Protein AF-A0A9P7C0M2-F1 (afdb_monomer_lite)

Sequence (113 aa):
MARWLADRSLTVLNGPLAHGIPTWVGFRDDREMSSIIDMFLTNASLLSPRLDIASDLSLGSDHRLLTLSFSFAQSSASELSSDTPDTTTHPRRLWNLSRLEVGSTPSFFTSAY

Secondary structure (DSSP, 8-state):
-HHHHHTTT-EETHHHHSTT--SEEEEETTEEEEE-----EESS-EEEEEEEE-SS---SSSBPPEEEEEEE------S-------GGG-HHHHHHHHTTSS-----------

Foldseek 3Di:
DVVVCVVVQKDWPCCVAPNPDFQFWDDDPNDIDTHHDDTDIDNADWAPKHKDWDDPDPPVHRGTDIDIDTDHPPPPDDDDDPDDDPPVPDPVVVVVVVVVVPPDDPPDDDDDD

Organism: Rhizopus oryzae (NCBI:txid64495)

InterPro domains:
  IPR036691 Endonuclease/exonuclease/phosphatase superfamily [G3DSA:3.60.10.10] (1-72)
  IPR036691 Endonuclease/exonuclease/phosphatase superfamily [SSF56219] (15-71)

Radius of gyration: 19.04 Å; chains: 1; bounding box: 35×40×57 Å

Structure (mmCIF, N/CA/C/O backbone):
data_AF-A0A9P7C0M2-F1
#
_entry.id   AF-A0A9P7C0M2-F1
#
loop_
_atom_site.group_PDB
_atom_site.id
_atom_site.type_symbol
_atom_site.label_atom_id
_atom_site.label_alt_id
_atom_site.label_comp_id
_atom_site.label_asym_id
_atom_site.label_entity_id
_atom_site.label_seq_id
_atom_site.pdbx_PDB_ins_code
_atom_site.Cartn_x
_atom_site.Cartn_y
_atom_site.Cartn_z
_atom_site.occupancy
_atom_site.B_iso_or_equiv
_atom_site.auth_seq_id
_atom_site.auth_comp_id
_atom_site.auth_asym_id
_atom_site.auth_atom_id
_atom_site.pdbx_PDB_model_num
ATOM 1 N N . MET A 1 1 ? -0.317 -17.041 2.689 1.00 81.94 1 MET A N 1
ATOM 2 C CA . MET A 1 1 ? -0.662 -15.681 3.162 1.00 81.94 1 MET A CA 1
ATOM 3 C C . MET A 1 1 ? -2.087 -15.592 3.709 1.00 81.94 1 MET A C 1
ATOM 5 O O . MET A 1 1 ? -2.227 -15.286 4.882 1.00 81.94 1 MET A O 1
ATOM 9 N N . ALA A 1 2 ? -3.126 -15.909 2.923 1.00 89.00 2 ALA A N 1
ATOM 1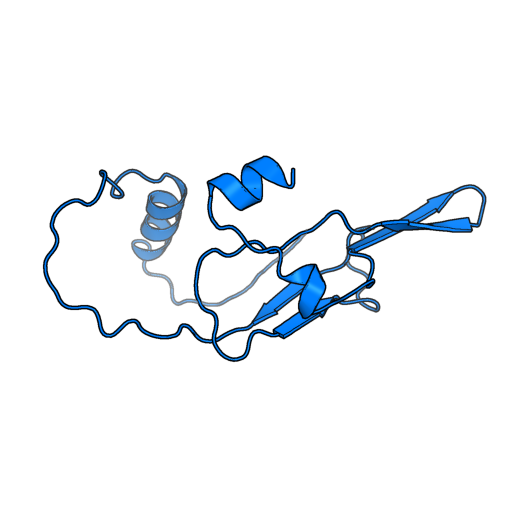0 C CA . ALA A 1 2 ? -4.532 -15.735 3.329 1.00 89.00 2 ALA A CA 1
ATOM 11 C C . ALA A 1 2 ? -4.895 -16.375 4.684 1.00 89.00 2 ALA A C 1
ATOM 13 O O . ALA A 1 2 ? -5.475 -15.713 5.535 1.00 89.00 2 ALA A O 1
ATOM 14 N N . ARG A 1 3 ? -4.473 -17.625 4.925 1.00 95.44 3 ARG A N 1
ATOM 15 C CA . ARG A 1 3 ? -4.696 -18.305 6.212 1.00 95.44 3 ARG A CA 1
ATOM 16 C C . ARG A 1 3 ? -4.067 -17.560 7.394 1.00 95.44 3 ARG A C 1
ATOM 18 O O . ARG A 1 3 ? -4.731 -17.325 8.387 1.00 95.44 3 ARG A O 1
ATOM 25 N N . TRP A 1 4 ? -2.817 -17.118 7.252 1.00 95.69 4 TRP A N 1
ATOM 26 C CA . TRP A 1 4 ? -2.100 -16.390 8.305 1.00 95.69 4 TRP A CA 1
ATOM 27 C C . TRP A 1 4 ? -2.769 -15.055 8.668 1.00 95.69 4 TRP A C 1
ATOM 29 O O . TRP A 1 4 ? -2.771 -14.682 9.840 1.00 95.69 4 TRP A O 1
ATOM 39 N N . LEU A 1 5 ? -3.336 -14.365 7.668 1.00 95.81 5 LEU A N 1
ATOM 40 C CA . LEU A 1 5 ? -4.109 -13.134 7.854 1.00 95.81 5 LEU A CA 1
ATOM 41 C C . LEU A 1 5 ? -5.431 -13.415 8.576 1.00 95.81 5 LEU A C 1
ATOM 43 O O . LEU A 1 5 ? -5.741 -12.734 9.550 1.00 95.81 5 LEU A O 1
ATOM 47 N N . ALA A 1 6 ? -6.163 -14.445 8.140 1.00 94.25 6 ALA A N 1
ATOM 48 C CA . ALA A 1 6 ? -7.427 -14.855 8.747 1.00 94.25 6 ALA A CA 1
A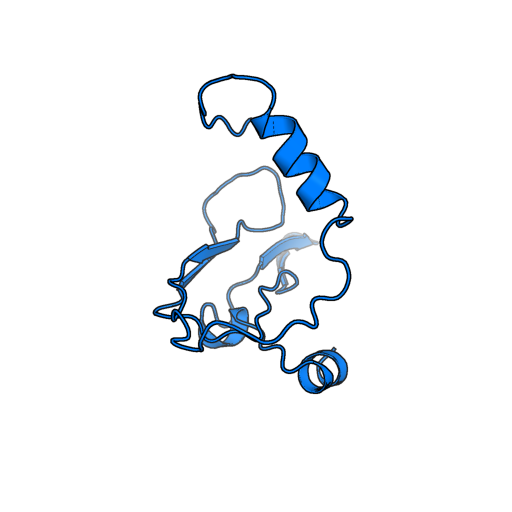TOM 49 C C . ALA A 1 6 ? -7.250 -15.269 10.215 1.00 94.25 6 ALA A C 1
ATOM 51 O O . ALA A 1 6 ? -7.973 -14.776 11.074 1.00 94.25 6 ALA A O 1
ATOM 52 N N . ASP A 1 7 ? -6.228 -16.078 10.517 1.00 96.75 7 ASP A N 1
ATOM 53 C CA . ASP A 1 7 ? -5.909 -16.532 11.879 1.00 96.75 7 ASP A CA 1
ATOM 54 C C . ASP A 1 7 ? -5.606 -15.365 12.845 1.00 96.75 7 ASP A C 1
ATOM 56 O O . ASP A 1 7 ? -5.643 -15.538 14.061 1.00 96.75 7 ASP A O 1
ATOM 60 N N . ARG A 1 8 ? -5.270 -14.178 12.320 1.00 94.75 8 ARG A N 1
ATOM 61 C CA . ARG A 1 8 ? -4.915 -12.968 13.087 1.00 94.75 8 ARG A CA 1
ATOM 62 C C . ARG A 1 8 ? -5.927 -11.836 12.936 1.00 94.75 8 ARG A C 1
ATOM 64 O O . ARG A 1 8 ? -5.663 -10.731 13.409 1.00 94.75 8 ARG A O 1
ATOM 71 N N . SER A 1 9 ? -7.047 -12.090 12.261 1.00 95.56 9 SER A N 1
ATOM 72 C CA . SER A 1 9 ? -8.062 -11.079 11.948 1.00 95.56 9 SER A CA 1
ATOM 73 C C . SER A 1 9 ? -7.478 -9.836 11.256 1.00 95.56 9 SER A C 1
ATOM 75 O O . SER A 1 9 ? -7.901 -8.711 11.517 1.00 95.56 9 SER A O 1
ATOM 77 N N . LEU A 1 10 ? -6.477 -10.027 10.390 1.00 96.00 10 LEU A N 1
ATOM 78 C CA . LEU A 1 10 ? -5.849 -8.954 9.621 1.00 96.00 10 LEU A CA 1
ATOM 79 C C . LEU A 1 10 ? -6.534 -8.791 8.264 1.00 96.00 10 LEU A C 1
ATOM 81 O O . LEU A 1 10 ? -6.681 -9.744 7.501 1.00 96.00 10 LEU A O 1
ATOM 85 N N . THR A 1 11 ? -6.877 -7.552 7.940 1.00 95.12 11 THR A N 1
ATOM 86 C CA . THR A 1 11 ? -7.431 -7.134 6.652 1.00 95.12 11 THR A CA 1
ATOM 87 C C . THR A 1 11 ? -6.362 -6.414 5.837 1.00 95.12 11 THR A C 1
ATOM 89 O O . THR A 1 11 ? -5.640 -5.572 6.370 1.00 95.12 11 THR A O 1
ATOM 92 N N . VAL A 1 12 ? -6.274 -6.725 4.539 1.00 96.62 12 VAL A N 1
ATOM 93 C CA . VAL A 1 12 ? -5.412 -6.014 3.581 1.00 96.62 12 VAL A CA 1
ATOM 94 C C . VAL A 1 12 ? -6.158 -4.789 3.060 1.00 96.62 12 VAL A C 1
ATOM 96 O O . VAL A 1 12 ? -7.162 -4.929 2.365 1.00 96.62 12 VAL A O 1
ATOM 99 N N . LEU A 1 13 ? -5.669 -3.590 3.369 1.00 97.06 13 LEU A N 1
ATOM 100 C CA . LEU A 1 13 ? -6.338 -2.335 3.011 1.00 97.06 13 LEU A CA 1
ATOM 101 C C . LEU A 1 13 ? -6.197 -1.965 1.531 1.00 97.06 13 LEU A C 1
ATOM 103 O O . LEU A 1 13 ? -7.054 -1.268 0.995 1.00 97.06 13 LEU A O 1
ATOM 107 N N . ASN A 1 14 ? -5.166 -2.464 0.846 1.00 96.44 14 ASN A N 1
ATOM 108 C CA . ASN A 1 14 ? -4.945 -2.190 -0.577 1.00 96.44 14 ASN A CA 1
ATOM 109 C C . ASN A 1 14 ? -6.120 -2.639 -1.453 1.00 96.44 14 ASN A C 1
ATOM 111 O O . ASN A 1 14 ? -6.451 -1.958 -2.416 1.00 96.44 14 ASN A O 1
ATOM 115 N N . GLY A 1 15 ? -6.766 -3.757 -1.104 1.00 94.19 15 GLY A N 1
ATOM 116 C CA . GLY A 1 15 ? -7.912 -4.287 -1.844 1.00 94.19 15 GLY A CA 1
ATOM 117 C C . GLY A 1 15 ? -9.060 -3.278 -1.947 1.00 94.19 15 GLY A C 1
ATOM 118 O O . GLY A 1 15 ? -9.384 -2.867 -3.055 1.00 94.19 15 GLY A O 1
ATOM 119 N N . PRO A 1 16 ? -9.667 -2.853 -0.827 1.00 96.06 16 PRO A N 1
ATOM 120 C CA . PRO A 1 16 ? -10.774 -1.901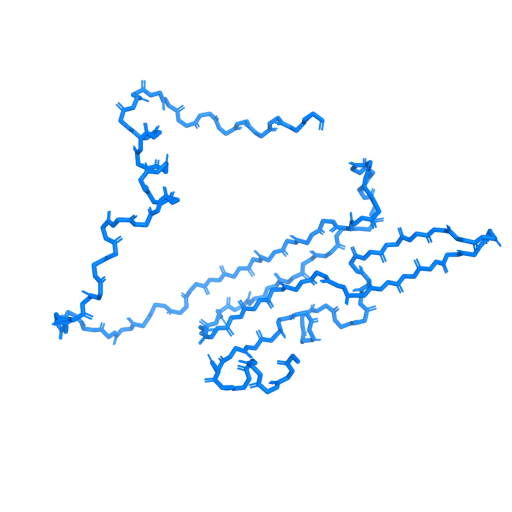 -0.861 1.00 96.06 16 PRO A CA 1
ATOM 121 C C . PRO A 1 16 ? -10.364 -0.451 -1.164 1.00 96.06 16 PRO A C 1
ATOM 123 O O . PRO A 1 16 ? -11.193 0.290 -1.683 1.00 96.06 16 PRO A O 1
ATOM 126 N N . LEU A 1 17 ? -9.137 -0.019 -0.838 1.00 96.94 17 LEU A N 1
ATOM 127 C CA . LEU A 1 17 ? -8.762 1.404 -0.917 1.00 96.94 17 LEU A CA 1
ATOM 128 C C . LEU A 1 17 ? -7.977 1.797 -2.175 1.00 96.94 17 LEU A C 1
ATOM 130 O O . LEU A 1 17 ? -7.994 2.964 -2.546 1.00 96.94 17 LEU A O 1
ATOM 134 N N . ALA A 1 18 ? -7.282 0.858 -2.818 1.00 95.94 18 ALA A N 1
ATOM 135 C CA . ALA A 1 18 ? -6.427 1.127 -3.978 1.00 95.94 18 ALA A CA 1
ATOM 136 C C . ALA A 1 18 ? -6.397 -0.084 -4.928 1.00 95.94 18 ALA A C 1
ATOM 138 O O . ALA A 1 18 ? -5.335 -0.565 -5.332 1.00 95.94 18 ALA A O 1
ATOM 139 N N . HIS A 1 19 ? -7.580 -0.618 -5.244 1.00 95.94 19 HIS A N 1
ATOM 140 C CA . HIS A 1 19 ? -7.718 -1.859 -6.000 1.00 95.94 19 HIS A CA 1
ATOM 141 C C . HIS A 1 19 ? -6.979 -1.811 -7.344 1.00 95.94 19 HIS A C 1
ATOM 143 O O . HIS A 1 19 ? -7.243 -0.949 -8.181 1.00 95.94 19 HIS A O 1
ATOM 149 N N . GLY A 1 20 ? -6.094 -2.783 -7.575 1.00 95.31 20 GLY A N 1
ATOM 150 C CA . GLY A 1 20 ? -5.408 -2.959 -8.857 1.00 95.31 20 GLY A CA 1
ATOM 151 C C . GLY A 1 20 ? -4.318 -1.927 -9.160 1.00 95.31 20 GLY A C 1
ATOM 152 O O . GLY A 1 20 ? -3.711 -2.008 -10.224 1.00 95.31 20 GLY A O 1
ATOM 153 N N . ILE A 1 21 ? -4.039 -0.986 -8.254 1.00 96.19 21 ILE A N 1
ATOM 154 C CA . ILE A 1 21 ? -2.961 -0.015 -8.449 1.00 96.19 21 ILE A CA 1
ATOM 155 C C . ILE A 1 21 ? -1.629 -0.681 -8.065 1.00 96.19 21 ILE A C 1
ATOM 157 O O . ILE A 1 21 ? -1.485 -1.111 -6.918 1.00 96.19 21 ILE A O 1
ATOM 161 N N . PRO A 1 22 ? -0.656 -0.789 -8.991 1.00 96.06 22 PRO A N 1
ATOM 162 C CA . PRO A 1 22 ? 0.618 -1.442 -8.713 1.00 96.06 22 PRO A CA 1
ATOM 163 C C . PRO A 1 22 ? 1.419 -0.667 -7.670 1.00 96.06 22 PRO A C 1
ATOM 165 O O . PRO A 1 22 ? 1.404 0.561 -7.655 1.00 96.06 22 PRO A O 1
ATOM 168 N N . THR A 1 23 ? 2.141 -1.390 -6.818 1.00 96.50 23 THR A N 1
ATOM 169 C CA . THR A 1 23 ? 3.059 -0.807 -5.823 1.00 96.50 23 THR A CA 1
ATOM 170 C C . THR A 1 23 ? 4.506 -0.906 -6.266 1.00 96.50 23 THR A C 1
ATOM 172 O O . THR A 1 23 ? 5.353 -0.202 -5.739 1.00 96.50 23 THR A O 1
ATOM 175 N N . TRP A 1 24 ? 4.771 -1.734 -7.269 1.00 96.00 24 TRP A N 1
ATOM 176 C CA . TRP A 1 24 ? 6.062 -1.892 -7.905 1.00 96.00 24 TRP A CA 1
ATOM 177 C C . TRP A 1 24 ? 5.891 -1.845 -9.421 1.00 96.00 24 TRP A C 1
ATOM 179 O O . TRP A 1 24 ? 4.948 -2.439 -9.961 1.00 96.00 24 TRP A O 1
ATOM 189 N N . VAL A 1 25 ? 6.803 -1.150 -10.097 1.00 94.62 25 VAL A N 1
ATOM 190 C CA . VAL A 1 25 ? 6.877 -1.059 -11.556 1.00 94.62 25 VAL A CA 1
ATOM 191 C C . VAL A 1 25 ? 8.329 -1.190 -11.993 1.00 94.62 25 VAL A C 1
ATOM 193 O O . VAL A 1 25 ? 9.180 -0.406 -11.588 1.00 94.62 25 VAL A O 1
ATOM 196 N N . GLY A 1 26 ? 8.599 -2.158 -12.860 1.00 93.19 26 GLY A N 1
ATOM 197 C CA . GLY A 1 26 ? 9.902 -2.370 -13.475 1.00 93.19 26 GLY A CA 1
ATOM 198 C C . GLY A 1 26 ? 9.797 -2.514 -14.987 1.00 93.19 26 GLY A C 1
ATOM 199 O O . GLY A 1 26 ? 8.710 -2.528 -15.560 1.00 93.19 26 GLY A O 1
ATOM 200 N N . PHE A 1 27 ? 10.944 -2.662 -15.642 1.00 93.50 27 PHE A N 1
ATOM 201 C CA . PHE A 1 27 ? 11.024 -2.861 -17.087 1.00 93.50 27 PHE A CA 1
ATOM 202 C C . PHE A 1 27 ? 11.842 -4.105 -17.405 1.00 93.50 27 PHE A C 1
ATOM 204 O O . PHE A 1 27 ? 12.918 -4.320 -16.846 1.00 93.50 27 PHE A O 1
ATOM 211 N N . ARG A 1 28 ? 11.336 -4.922 -18.327 1.00 93.62 28 ARG A N 1
ATOM 212 C CA . ARG A 1 28 ? 12.043 -6.082 -18.864 1.00 93.62 28 ARG A CA 1
ATOM 213 C C . ARG A 1 28 ? 11.790 -6.172 -20.359 1.00 93.62 28 ARG A C 1
ATOM 215 O O . ARG A 1 28 ? 10.639 -6.178 -20.775 1.00 93.62 28 ARG A O 1
ATOM 222 N N . ASP A 1 29 ? 12.857 -6.263 -21.149 1.00 94.56 29 ASP A N 1
ATOM 223 C CA . ASP A 1 29 ? 12.779 -6.382 -22.613 1.00 94.56 29 ASP A CA 1
ATOM 224 C C . ASP A 1 29 ? 11.893 -5.288 -23.253 1.00 94.56 29 ASP A C 1
ATOM 226 O O . ASP A 1 29 ? 11.045 -5.575 -24.095 1.00 94.56 29 ASP A O 1
ATOM 230 N N . ASP A 1 30 ? 12.060 -4.039 -22.794 1.00 93.12 30 ASP A N 1
ATOM 231 C CA . ASP A 1 30 ? 11.272 -2.858 -23.201 1.00 93.12 30 ASP A CA 1
ATOM 232 C C . ASP A 1 30 ? 9.758 -2.962 -22.917 1.00 93.12 30 ASP A C 1
ATOM 234 O O . ASP A 1 30 ? 8.929 -2.258 -23.490 1.00 93.12 30 ASP A O 1
ATOM 238 N N . ARG A 1 31 ? 9.371 -3.859 -22.005 1.00 95.19 31 ARG A N 1
ATOM 239 C CA . ARG A 1 31 ? 7.998 -3.997 -21.519 1.00 95.19 31 ARG A CA 1
ATOM 240 C C . ARG A 1 31 ? 7.918 -3.607 -20.056 1.00 95.19 31 ARG A C 1
ATOM 242 O O . ARG A 1 31 ? 8.691 -4.097 -19.231 1.00 95.19 31 ARG A O 1
ATOM 249 N N . GLU A 1 32 ? 6.945 -2.763 -19.741 1.00 93.00 32 GLU A N 1
ATOM 250 C CA . GLU A 1 32 ? 6.594 -2.455 -18.360 1.00 93.00 32 GLU A CA 1
ATOM 251 C C . GLU A 1 32 ? 6.018 -3.709 -17.689 1.00 93.00 32 GLU A C 1
ATOM 253 O O . GLU A 1 32 ? 5.104 -4.363 -18.198 1.00 93.00 32 GLU A O 1
ATOM 258 N N . MET A 1 33 ? 6.579 -4.052 -16.539 1.00 96.44 33 MET A N 1
ATOM 259 C CA . MET A 1 33 ? 6.080 -5.073 -15.637 1.00 96.44 33 MET A CA 1
ATOM 260 C C . MET A 1 33 ? 5.633 -4.397 -14.352 1.00 96.44 33 MET A C 1
ATOM 262 O O . MET A 1 33 ? 6.306 -3.503 -13.850 1.00 96.44 33 MET A O 1
ATOM 266 N N . SER A 1 34 ? 4.532 -4.858 -13.773 1.00 96.00 34 SER A N 1
ATOM 267 C CA . SER A 1 34 ? 4.039 -4.295 -12.523 1.00 96.00 34 SER A CA 1
ATOM 268 C C . SER A 1 34 ? 3.490 -5.369 -11.597 1.00 96.00 34 SER A C 1
ATOM 270 O O . SER A 1 34 ? 3.085 -6.454 -12.025 1.00 96.00 34 SER A O 1
ATOM 272 N N . SER A 1 35 ? 3.539 -5.093 -10.296 1.00 96.88 35 SER A N 1
ATOM 273 C CA . SER A 1 35 ? 3.014 -5.989 -9.271 1.00 96.88 35 SER A CA 1
ATOM 274 C C . SER A 1 35 ? 2.517 -5.213 -8.049 1.00 96.88 35 SER A C 1
ATOM 276 O O . SER A 1 35 ? 2.819 -4.032 -7.868 1.00 96.88 35 SER A O 1
ATOM 278 N N . ILE A 1 36 ? 1.708 -5.878 -7.223 1.00 96.62 36 ILE A N 1
ATOM 279 C CA . ILE A 1 36 ? 1.238 -5.373 -5.928 1.00 96.62 36 ILE A CA 1
ATOM 280 C C . ILE A 1 36 ? 1.880 -6.254 -4.865 1.00 96.62 36 ILE A C 1
ATOM 282 O O . ILE A 1 36 ? 1.437 -7.382 -4.640 1.00 96.62 36 ILE A O 1
ATOM 286 N N . ILE A 1 37 ? 2.949 -5.755 -4.257 1.00 95.75 37 ILE A N 1
ATOM 287 C CA . ILE A 1 37 ? 3.762 -6.502 -3.286 1.00 95.75 37 ILE A CA 1
ATOM 288 C C . ILE A 1 37 ? 3.934 -5.760 -1.956 1.00 95.75 37 ILE A C 1
ATOM 290 O O . ILE A 1 37 ? 4.309 -6.379 -0.962 1.00 95.75 37 ILE A O 1
ATOM 294 N N . ASP A 1 38 ? 3.552 -4.483 -1.901 1.00 96.19 38 ASP A N 1
ATOM 295 C CA . ASP A 1 38 ? 3.549 -3.656 -0.694 1.00 96.19 38 ASP A CA 1
ATOM 296 C C . ASP A 1 38 ? 2.122 -3.528 -0.154 1.00 96.19 38 ASP A C 1
ATOM 298 O O . ASP A 1 38 ? 1.188 -3.194 -0.886 1.00 96.19 38 ASP A O 1
ATOM 302 N N . MET A 1 39 ? 1.919 -3.807 1.135 1.00 95.69 39 MET A N 1
ATOM 303 C CA . MET A 1 39 ? 0.576 -3.896 1.715 1.00 95.69 39 MET A CA 1
ATOM 304 C C . MET A 1 39 ? 0.468 -3.206 3.069 1.00 95.69 39 MET A C 1
ATOM 306 O O . MET A 1 39 ? 1.308 -3.403 3.946 1.00 95.69 39 MET A O 1
ATOM 310 N N . PHE A 1 40 ? -0.643 -2.500 3.277 1.00 97.12 40 PHE A N 1
ATOM 311 C CA . PHE A 1 40 ? -1.087 -2.099 4.607 1.00 97.12 40 PHE A CA 1
ATOM 312 C C . PHE A 1 40 ? -2.050 -3.137 5.182 1.00 97.12 40 PHE A C 1
ATOM 314 O O . PHE A 1 40 ? -3.052 -3.494 4.557 1.00 97.12 40 PHE A O 1
ATOM 321 N N . LEU A 1 41 ? -1.747 -3.603 6.393 1.00 96.06 41 LEU A N 1
ATOM 322 C CA . LEU A 1 41 ? -2.552 -4.567 7.136 1.00 96.06 41 LEU A CA 1
ATOM 323 C C . LEU A 1 41 ? -3.120 -3.905 8.390 1.00 96.06 41 LEU A C 1
ATOM 325 O O . LEU A 1 41 ? -2.408 -3.176 9.078 1.00 96.06 41 LEU A O 1
ATOM 329 N N . THR A 1 42 ? -4.376 -4.192 8.718 1.00 94.44 42 THR A N 1
ATOM 330 C CA . THR A 1 42 ? -4.990 -3.743 9.974 1.00 94.44 42 THR A CA 1
ATOM 331 C C . THR A 1 42 ? -5.927 -4.799 10.542 1.00 94.44 42 THR A C 1
ATOM 333 O O . THR A 1 42 ? -6.603 -5.501 9.795 1.00 94.44 42 THR A O 1
ATOM 336 N N . ASN A 1 43 ? -5.990 -4.896 11.865 1.00 93.75 43 ASN A N 1
ATOM 337 C CA . ASN A 1 43 ? -7.071 -5.556 12.606 1.00 93.75 43 ASN A CA 1
ATOM 338 C C . ASN A 1 43 ? -7.963 -4.538 13.345 1.00 93.75 43 ASN A C 1
ATOM 340 O O . ASN A 1 43 ? -8.900 -4.922 14.040 1.00 93.75 43 ASN A O 1
ATOM 344 N N . ALA A 1 44 ? -7.663 -3.244 13.218 1.00 90.88 44 ALA A N 1
ATOM 345 C CA . ALA A 1 44 ? -8.401 -2.161 13.844 1.00 90.88 44 ALA A CA 1
ATOM 346 C C . ALA A 1 44 ? -9.456 -1.585 12.894 1.00 90.88 44 ALA A C 1
ATOM 348 O O . ALA A 1 44 ? -9.269 -1.543 11.675 1.00 90.88 44 ALA A O 1
ATOM 349 N N . SER A 1 45 ? -10.537 -1.070 13.481 1.00 89.56 45 SER A N 1
ATOM 350 C CA . SER A 1 45 ? -11.534 -0.281 12.757 1.00 89.56 45 SER A CA 1
ATOM 351 C C . SER A 1 45 ? -10.990 1.121 12.495 1.00 89.56 45 SER A C 1
ATOM 353 O O . SER A 1 45 ? -10.779 1.901 13.427 1.00 89.56 45 SER A O 1
ATOM 355 N N . LEU A 1 46 ? -10.742 1.429 11.223 1.00 92.44 46 LEU A N 1
ATOM 356 C CA . LEU A 1 46 ? -10.256 2.735 10.785 1.00 92.44 46 LEU A CA 1
ATOM 357 C C . LEU A 1 46 ? -11.439 3.596 10.335 1.00 92.44 46 LEU A C 1
ATOM 359 O O . LEU A 1 46 ? -12.301 3.124 9.595 1.00 92.44 46 LEU A O 1
ATOM 363 N N . LEU A 1 47 ? -11.470 4.861 10.751 1.00 93.81 47 LEU A N 1
ATOM 364 C CA . LEU A 1 47 ? -12.448 5.836 10.278 1.00 93.81 47 LEU A CA 1
ATOM 365 C C . LEU A 1 47 ? -11.898 6.565 9.058 1.00 93.81 47 LEU A C 1
ATOM 367 O O . LEU A 1 47 ? -10.777 7.080 9.089 1.00 93.81 47 LEU A O 1
ATOM 371 N N . SER A 1 48 ? -12.715 6.619 8.007 1.00 95.19 48 SER A N 1
ATOM 372 C CA . SER A 1 48 ? -12.402 7.283 6.739 1.00 95.19 48 SER A CA 1
ATOM 373 C C . SER A 1 48 ? -10.994 6.963 6.211 1.00 95.19 48 SER A C 1
ATOM 375 O O . SER A 1 48 ? -10.232 7.891 5.928 1.00 95.19 48 SER A O 1
ATOM 377 N N . PRO A 1 49 ? -10.600 5.676 6.120 1.00 96.62 49 PRO A N 1
ATOM 378 C CA . PRO A 1 49 ? -9.275 5.335 5.641 1.00 96.62 49 PRO A CA 1
ATOM 379 C C . PRO A 1 49 ? -9.141 5.677 4.155 1.00 96.62 49 PRO A C 1
ATOM 381 O O . PRO A 1 49 ? -10.031 5.397 3.353 1.00 96.62 49 PRO A O 1
ATOM 384 N N . ARG A 1 50 ? -7.999 6.251 3.790 1.00 97.44 50 ARG A N 1
ATOM 385 C CA . ARG A 1 50 ? -7.630 6.585 2.419 1.00 97.44 50 ARG A CA 1
ATOM 386 C C . ARG A 1 50 ? -6.205 6.126 2.156 1.00 97.44 50 ARG A C 1
ATOM 388 O O . ARG A 1 50 ? -5.311 6.389 2.958 1.00 97.44 50 ARG A O 1
ATOM 395 N N . LEU A 1 51 ? -6.017 5.446 1.032 1.00 97.56 51 LEU A N 1
ATOM 396 C CA . LEU A 1 51 ? -4.721 4.982 0.562 1.00 97.56 51 LEU A CA 1
ATOM 397 C C . LEU A 1 51 ? -4.422 5.635 -0.784 1.00 97.56 51 LEU A C 1
ATOM 399 O O . LEU A 1 51 ? -5.115 5.370 -1.761 1.00 97.56 51 LEU A O 1
ATOM 403 N N . ASP A 1 52 ? -3.385 6.462 -0.826 1.00 96.88 52 ASP A N 1
ATOM 404 C CA . ASP A 1 52 ? -2.879 7.062 -2.057 1.00 96.88 52 ASP A CA 1
ATOM 405 C C . ASP A 1 52 ? -1.566 6.374 -2.453 1.00 96.88 52 ASP A C 1
ATOM 407 O O . ASP A 1 52 ? -0.697 6.136 -1.610 1.00 96.88 52 ASP A O 1
ATOM 411 N N . ILE A 1 53 ? -1.420 6.047 -3.738 1.00 95.81 53 ILE A N 1
ATOM 412 C CA . ILE A 1 53 ? -0.206 5.443 -4.299 1.00 95.81 53 ILE A CA 1
ATOM 413 C C . ILE A 1 53 ? 0.366 6.419 -5.321 1.00 95.81 53 ILE A C 1
ATOM 415 O O . ILE A 1 53 ? -0.232 6.639 -6.375 1.00 95.81 53 ILE A O 1
ATOM 419 N N . ALA A 1 54 ? 1.506 7.026 -5.000 1.00 93.50 54 ALA A N 1
ATOM 420 C CA . ALA A 1 54 ? 2.137 8.016 -5.862 1.00 93.50 54 ALA A CA 1
ATOM 421 C C . ALA A 1 54 ? 2.669 7.349 -7.137 1.00 93.50 54 ALA A C 1
ATOM 423 O O . ALA A 1 54 ? 3.368 6.339 -7.071 1.00 93.50 54 ALA A O 1
ATOM 424 N N . SER A 1 55 ? 2.334 7.910 -8.298 1.00 85.19 55 SER A N 1
ATOM 425 C CA . SER A 1 55 ? 2.702 7.347 -9.611 1.00 85.19 55 SER A CA 1
ATOM 426 C C . SER A 1 55 ? 3.640 8.238 -10.421 1.00 85.19 55 SER A C 1
ATOM 428 O O . SER A 1 55 ? 4.263 7.781 -11.370 1.00 85.19 55 SER A O 1
ATOM 430 N N . ASP A 1 56 ? 3.748 9.494 -10.014 1.00 84.19 56 ASP A N 1
ATOM 431 C CA . ASP A 1 56 ? 4.447 10.597 -10.665 1.00 84.19 56 ASP A CA 1
ATOM 432 C C . ASP A 1 56 ? 5.678 11.062 -9.870 1.00 84.19 56 ASP A C 1
ATOM 434 O O . ASP A 1 56 ? 6.346 12.027 -10.242 1.00 84.19 56 ASP A O 1
ATOM 438 N N . LEU A 1 57 ? 5.995 10.373 -8.771 1.00 78.19 57 LEU A N 1
ATOM 439 C CA . LEU A 1 57 ? 7.091 10.734 -7.887 1.00 78.19 57 LEU A CA 1
ATOM 440 C C . LEU A 1 57 ? 8.356 9.943 -8.247 1.00 78.19 57 LEU A C 1
ATOM 442 O O . LEU A 1 57 ? 8.462 8.749 -7.969 1.00 78.19 57 LEU A O 1
ATOM 446 N N . SER A 1 58 ? 9.339 10.622 -8.836 1.00 73.62 58 SER A N 1
ATOM 447 C CA . SER A 1 58 ? 10.645 10.039 -9.168 1.00 73.62 58 SER A CA 1
ATOM 448 C C . SER A 1 58 ? 11.543 9.948 -7.932 1.00 73.62 58 SER A C 1
ATOM 450 O O . SER A 1 58 ? 12.456 10.750 -7.755 1.00 73.62 58 SER A O 1
ATOM 452 N N . LEU A 1 59 ? 11.284 8.963 -7.070 1.00 82.38 59 LEU A N 1
ATOM 453 C CA . LEU A 1 59 ? 12.063 8.708 -5.849 1.00 82.38 59 LEU A CA 1
ATOM 454 C C . LEU A 1 59 ? 13.335 7.869 -6.074 1.00 82.38 59 LEU A C 1
ATOM 456 O O . LEU A 1 59 ? 13.983 7.474 -5.112 1.00 82.38 59 LEU A O 1
ATOM 460 N N . GLY A 1 60 ? 13.677 7.544 -7.325 1.00 85.44 60 GLY A N 1
ATOM 461 C CA . GLY A 1 60 ? 14.812 6.663 -7.630 1.00 85.44 60 GLY A CA 1
ATOM 462 C C . GLY A 1 60 ? 14.597 5.196 -7.228 1.00 85.44 60 GLY A C 1
ATOM 463 O O . GLY A 1 60 ? 15.555 4.430 -7.202 1.00 85.44 60 GLY A O 1
ATOM 464 N N . SER A 1 61 ? 13.355 4.801 -6.932 1.00 90.50 61 SER A N 1
ATOM 465 C CA . SER A 1 61 ? 12.947 3.423 -6.646 1.00 90.50 61 SER A CA 1
ATOM 466 C C . SER A 1 61 ? 11.905 2.957 -7.662 1.00 90.50 61 SER A C 1
ATOM 468 O O . SER A 1 61 ? 11.116 3.750 -8.173 1.00 90.50 61 SER A O 1
ATOM 470 N N . ASP A 1 62 ? 11.914 1.660 -7.943 1.00 92.88 62 ASP A N 1
ATOM 471 C CA . ASP A 1 62 ? 10.886 0.929 -8.684 1.00 92.88 62 ASP A CA 1
ATOM 472 C C . ASP A 1 62 ? 9.627 0.650 -7.838 1.00 92.88 62 ASP A C 1
ATOM 474 O O . ASP A 1 62 ? 8.567 0.328 -8.381 1.00 92.88 62 ASP A O 1
ATOM 478 N N . HIS A 1 63 ? 9.702 0.830 -6.516 1.00 95.25 63 HIS A N 1
ATOM 479 C CA . HIS A 1 63 ? 8.540 0.859 -5.637 1.00 95.25 63 HIS A CA 1
ATOM 480 C C . HIS A 1 63 ? 7.903 2.251 -5.603 1.00 95.25 63 HIS A C 1
ATOM 482 O O . HIS A 1 63 ? 8.565 3.283 -5.476 1.00 95.25 63 HIS A O 1
ATOM 488 N N . ARG A 1 64 ? 6.574 2.274 -5.657 1.00 94.69 64 ARG A N 1
ATOM 489 C CA . ARG A 1 64 ? 5.763 3.476 -5.495 1.00 94.69 64 ARG A CA 1
ATOM 490 C C . ARG A 1 64 ? 5.628 3.824 -4.019 1.00 94.69 64 ARG A C 1
ATOM 492 O O . ARG A 1 64 ? 5.559 2.950 -3.158 1.00 94.69 64 ARG A O 1
ATOM 499 N N . LEU A 1 65 ? 5.531 5.116 -3.722 1.00 95.50 65 LEU A N 1
ATOM 500 C CA . LEU A 1 65 ? 5.233 5.580 -2.371 1.00 95.50 65 LEU A CA 1
ATOM 501 C C . LEU A 1 65 ? 3.752 5.343 -2.059 1.00 95.50 65 LEU A C 1
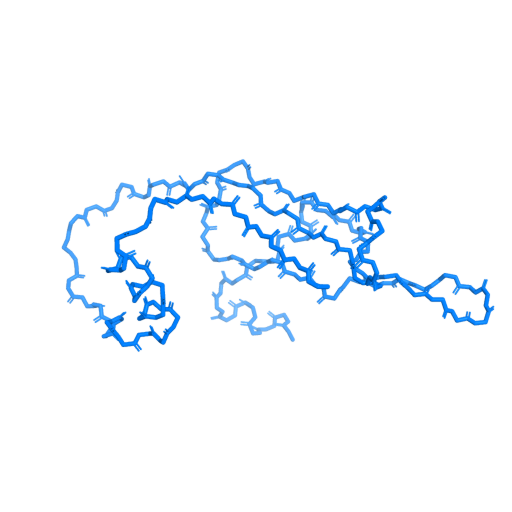ATOM 503 O O . LEU A 1 65 ? 2.882 5.825 -2.783 1.00 95.50 65 LEU A O 1
ATOM 507 N N . LEU A 1 66 ? 3.467 4.647 -0.959 1.00 96.44 66 LEU A N 1
ATOM 508 C CA . LEU A 1 66 ? 2.109 4.439 -0.462 1.00 96.44 66 LEU A CA 1
ATOM 509 C C . LEU A 1 66 ? 1.873 5.301 0.782 1.00 96.44 66 LEU A C 1
ATOM 511 O O . LEU A 1 66 ? 2.630 5.229 1.749 1.00 96.44 66 LEU A O 1
ATOM 515 N N . THR A 1 67 ? 0.785 6.066 0.785 1.00 97.25 67 THR A N 1
ATOM 516 C CA . THR A 1 67 ? 0.380 6.914 1.910 1.00 97.25 67 THR A CA 1
ATOM 517 C C . THR A 1 67 ? -0.980 6.469 2.424 1.00 97.25 67 THR A C 1
ATOM 519 O O . THR A 1 67 ? -1.981 6.596 1.724 1.00 97.25 67 THR A O 1
ATOM 522 N N . LEU A 1 68 ? -1.024 5.963 3.657 1.00 97.31 68 LEU A N 1
ATOM 523 C CA . LEU A 1 68 ? -2.265 5.635 4.353 1.00 97.31 68 LEU A CA 1
ATOM 524 C C . LEU A 1 68 ? -2.612 6.756 5.339 1.00 97.31 68 LEU A C 1
ATOM 526 O O . LEU A 1 68 ? -1.831 7.061 6.238 1.00 97.31 68 LEU A O 1
ATOM 530 N N . SER A 1 69 ? -3.804 7.330 5.202 1.00 96.75 69 SER A N 1
ATOM 531 C CA . SER A 1 69 ? -4.366 8.311 6.134 1.00 96.75 69 SER A CA 1
ATOM 532 C C . SER A 1 69 ? -5.702 7.815 6.673 1.00 96.75 69 SER A C 1
ATOM 534 O O . SER A 1 69 ? -6.476 7.186 5.957 1.00 96.75 69 SER A O 1
ATOM 536 N N . PHE A 1 70 ? -5.953 8.031 7.961 1.00 95.69 70 PHE A N 1
ATOM 537 C CA . PHE A 1 70 ? -7.175 7.597 8.631 1.00 95.69 70 PHE A CA 1
ATOM 538 C C . PHE A 1 70 ? -7.314 8.302 9.980 1.00 95.69 70 PHE A C 1
ATOM 540 O O . PHE A 1 70 ? -6.347 8.841 10.518 1.00 95.69 70 PHE A O 1
ATOM 547 N N . SER A 1 71 ? -8.515 8.257 10.549 1.00 92.00 71 SER A N 1
ATOM 548 C CA . SER A 1 71 ? -8.746 8.573 11.960 1.00 92.00 71 SER A CA 1
ATOM 549 C C . SER A 1 71 ? -8.972 7.286 12.750 1.00 92.00 71 SER A C 1
ATOM 551 O O . SER A 1 71 ? -9.545 6.324 12.238 1.00 92.00 71 SER A O 1
ATOM 553 N N . PHE A 1 72 ? -8.535 7.243 14.005 1.00 83.06 72 PHE A N 1
ATOM 554 C CA . PHE A 1 72 ? -8.885 6.129 14.882 1.00 83.06 72 PHE A CA 1
ATOM 555 C C . PHE A 1 72 ? -10.320 6.293 15.376 1.00 83.06 72 PHE A C 1
ATOM 557 O O . PHE A 1 72 ? -10.684 7.348 15.897 1.00 83.06 72 PHE A O 1
ATOM 564 N N . ALA A 1 73 ? -11.124 5.233 15.263 1.00 73.94 73 ALA A N 1
ATOM 565 C CA . ALA A 1 73 ? -12.321 5.119 16.080 1.00 73.94 73 ALA A CA 1
ATOM 566 C C . ALA A 1 73 ? -11.845 4.928 17.519 1.00 73.94 73 ALA A C 1
ATOM 568 O O . ALA A 1 73 ? -11.393 3.843 17.888 1.00 73.94 73 ALA A O 1
ATOM 569 N N . GLN A 1 74 ? -11.863 5.994 18.318 1.00 60.06 74 GLN A N 1
ATOM 570 C CA . GLN A 1 74 ? -11.564 5.874 19.735 1.00 60.06 74 GLN A CA 1
ATOM 571 C C . GLN A 1 74 ? -12.591 4.917 20.338 1.00 60.06 74 GLN A C 1
ATOM 573 O O . GLN A 1 74 ? -13.773 5.241 20.433 1.00 60.06 74 GLN A O 1
ATOM 578 N N . SER A 1 75 ? -12.151 3.707 20.686 1.00 55.31 75 SER A N 1
ATOM 579 C CA . SER A 1 75 ? -12.998 2.790 21.435 1.00 55.31 75 SER A CA 1
ATOM 580 C C . SER A 1 75 ? -13.260 3.439 22.782 1.00 55.31 75 SER A C 1
ATOM 582 O O . SER A 1 75 ? -12.345 3.619 23.582 1.00 55.31 75 SER A O 1
ATOM 584 N N . SER A 1 76 ? -14.513 3.800 23.032 1.00 48.25 76 SER A N 1
ATOM 585 C CA . SER A 1 76 ? -15.023 4.068 24.370 1.00 48.25 76 SER A CA 1
ATOM 586 C C . SER A 1 76 ? -15.070 2.745 25.141 1.00 48.25 76 SER A C 1
ATOM 588 O O . SER A 1 76 ? -16.135 2.195 25.401 1.00 48.25 76 SER A O 1
ATOM 590 N N . ALA A 1 77 ? -13.903 2.186 25.436 1.00 47.28 77 ALA A N 1
ATOM 591 C CA . ALA A 1 77 ? -13.733 1.044 26.310 1.00 47.28 77 ALA A CA 1
ATOM 592 C C . ALA A 1 77 ? -12.761 1.478 27.404 1.00 47.28 77 ALA A C 1
ATOM 594 O O . ALA A 1 77 ? -11.549 1.456 27.227 1.00 47.28 77 ALA A O 1
ATOM 595 N N . SER A 1 78 ? -13.380 2.008 28.458 1.00 41.12 78 SER A N 1
ATOM 596 C CA . SER A 1 78 ? -13.046 1.863 29.870 1.00 41.12 78 SER A CA 1
ATOM 597 C C . SER A 1 78 ? -11.589 1.584 30.240 1.00 41.12 78 SER A C 1
ATOM 599 O O . SER A 1 78 ? -10.983 0.591 29.846 1.00 41.12 78 SER A O 1
ATOM 601 N N . GLU A 1 79 ? -11.110 2.407 31.165 1.00 50.25 79 GLU A N 1
ATOM 602 C CA . GLU A 1 79 ? -10.137 2.019 32.176 1.00 50.25 79 GLU A CA 1
ATOM 603 C C . GLU A 1 79 ? -10.345 0.568 32.662 1.00 50.25 79 GLU A C 1
ATOM 605 O O . GLU A 1 79 ? -11.477 0.097 32.796 1.00 50.25 79 GLU A O 1
ATOM 610 N N . LEU A 1 80 ? -9.221 -0.076 32.993 1.00 47.41 80 LEU A N 1
ATOM 611 C CA . LEU A 1 80 ? -9.077 -1.329 33.746 1.00 47.41 80 LEU A CA 1
ATOM 612 C C . LEU A 1 80 ? -9.318 -2.645 32.986 1.00 47.41 80 LEU A C 1
ATOM 614 O O . LEU A 1 80 ? -10.345 -3.308 33.089 1.00 47.41 80 LEU A O 1
ATOM 618 N N . SER A 1 81 ? -8.248 -3.129 32.359 1.00 40.25 81 SER A N 1
ATOM 619 C CA . SER A 1 81 ? -7.874 -4.548 32.408 1.00 40.25 81 SER A CA 1
ATOM 620 C C . SER A 1 81 ? -6.351 -4.615 32.421 1.00 40.25 81 SER A C 1
ATOM 622 O O . SER A 1 81 ? -5.701 -4.422 31.394 1.00 40.25 81 SER A O 1
ATOM 624 N N . SER A 1 82 ? -5.772 -4.793 33.609 1.00 48.78 82 SER A N 1
ATOM 625 C CA . SER A 1 82 ? -4.346 -5.048 33.782 1.00 48.78 82 SER A CA 1
ATOM 626 C C . SER A 1 82 ? -4.028 -6.451 33.274 1.00 48.78 82 SER A C 1
ATOM 628 O O . SER A 1 82 ? -4.073 -7.414 34.031 1.00 48.78 82 SER A O 1
ATOM 630 N N . ASP A 1 83 ? -3.742 -6.562 31.985 1.00 47.50 83 ASP A N 1
ATOM 631 C CA . ASP A 1 83 ? -2.922 -7.655 31.470 1.00 47.50 83 ASP A CA 1
ATOM 632 C C . ASP A 1 83 ? -2.200 -7.166 30.210 1.00 47.50 83 ASP A C 1
ATOM 634 O O . ASP A 1 83 ? -2.433 -7.589 29.078 1.00 47.50 83 ASP A O 1
ATOM 638 N N . THR A 1 84 ? -1.367 -6.139 30.391 1.00 51.12 84 THR A N 1
ATOM 639 C CA . THR A 1 84 ? -0.409 -5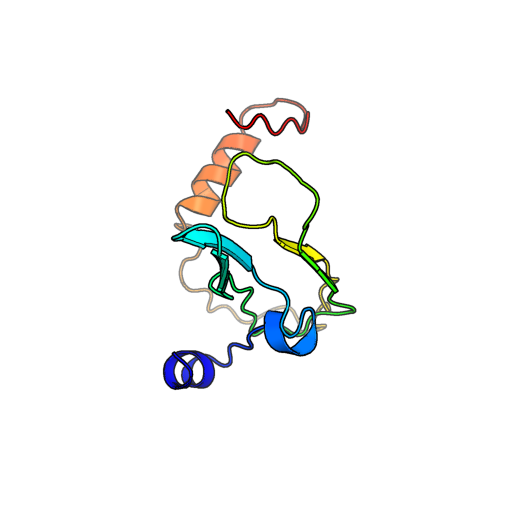.745 29.361 1.00 51.12 84 THR A CA 1
ATOM 640 C C . THR A 1 84 ? 0.727 -6.766 29.380 1.00 51.12 84 THR A C 1
ATOM 642 O O . THR A 1 84 ? 1.426 -6.821 30.394 1.00 51.12 84 THR A O 1
ATOM 645 N N . PRO A 1 85 ? 0.994 -7.525 28.298 1.00 49.97 85 PRO A N 1
ATOM 646 C CA . PRO A 1 85 ? 2.310 -8.136 28.159 1.00 49.97 85 PRO A CA 1
ATOM 647 C C . PRO A 1 85 ? 3.333 -6.999 28.221 1.00 49.97 85 PRO A C 1
ATOM 649 O O . PRO A 1 85 ? 3.070 -5.936 27.649 1.00 49.97 85 PRO A O 1
ATOM 652 N N . ASP A 1 86 ? 4.436 -7.199 28.947 1.00 51.28 86 ASP A N 1
ATOM 653 C CA . ASP A 1 86 ? 5.516 -6.228 29.167 1.00 51.28 86 ASP A CA 1
ATOM 654 C C . ASP A 1 86 ? 5.928 -5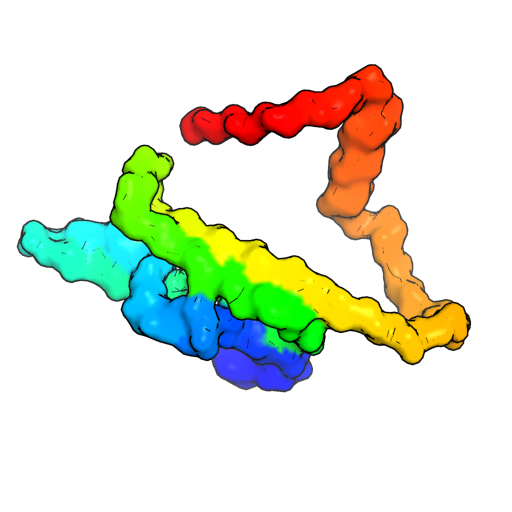.540 27.854 1.00 51.28 86 ASP A C 1
ATOM 656 O O . ASP A 1 86 ? 6.797 -5.971 27.100 1.00 51.28 86 ASP A O 1
ATOM 660 N N . THR A 1 87 ? 5.247 -4.440 27.547 1.00 52.41 87 THR A N 1
ATOM 661 C CA . THR A 1 87 ? 5.381 -3.641 26.320 1.00 52.41 87 THR A CA 1
ATOM 662 C C . THR A 1 87 ? 6.340 -2.473 26.545 1.00 52.41 87 THR A C 1
ATOM 664 O O . THR A 1 87 ? 6.503 -1.596 25.691 1.00 52.41 87 THR A O 1
ATOM 667 N N . THR A 1 88 ? 6.997 -2.479 27.705 1.00 55.78 88 THR A N 1
ATOM 668 C CA . THR A 1 88 ? 8.034 -1.557 28.167 1.00 55.78 88 THR A CA 1
ATOM 669 C C . THR A 1 88 ? 9.384 -1.814 27.492 1.00 55.78 88 THR A C 1
ATOM 671 O O . THR A 1 88 ? 10.215 -0.913 27.448 1.00 55.78 88 THR A O 1
ATOM 674 N N . THR A 1 89 ? 9.594 -2.987 26.886 1.00 54.78 89 THR A N 1
ATOM 675 C CA . THR A 1 89 ? 10.884 -3.405 26.302 1.00 54.78 89 THR A CA 1
ATOM 676 C C . THR A 1 89 ? 10.934 -3.384 24.773 1.00 54.78 89 THR A C 1
ATOM 678 O O . THR A 1 89 ? 11.947 -3.767 24.188 1.00 54.78 89 THR A O 1
ATOM 681 N N . HIS A 1 90 ? 9.883 -2.924 24.082 1.00 66.62 90 HIS A N 1
ATOM 682 C CA . HIS A 1 90 ? 9.882 -2.945 22.617 1.00 66.62 90 HIS A CA 1
ATOM 683 C C . HIS A 1 90 ? 11.004 -2.037 22.053 1.00 66.62 90 HIS A C 1
ATOM 685 O O . HIS A 1 90 ? 10.944 -0.816 22.250 1.00 66.62 90 HIS A O 1
ATOM 691 N N . PRO A 1 91 ? 11.982 -2.565 21.281 1.00 72.62 91 PRO A N 1
ATOM 692 C CA . PRO A 1 91 ? 13.197 -1.832 20.896 1.00 72.62 91 PRO A CA 1
ATOM 693 C C . PRO A 1 91 ? 12.902 -0.519 20.169 1.00 72.62 91 PRO A C 1
ATOM 695 O O . PRO A 1 91 ? 13.521 0.511 20.417 1.00 72.62 91 PRO A O 1
ATOM 698 N N . ARG A 1 92 ? 11.883 -0.532 19.300 1.00 69.25 92 ARG A N 1
ATOM 699 C CA . ARG A 1 92 ? 11.462 0.652 18.535 1.00 69.25 92 ARG A CA 1
ATOM 700 C C . ARG A 1 92 ? 10.867 1.755 19.418 1.00 69.25 92 ARG A C 1
ATOM 702 O O . ARG A 1 92 ? 10.969 2.928 19.081 1.00 69.25 92 ARG A O 1
ATOM 709 N N . ARG A 1 93 ? 10.252 1.391 20.548 1.00 69.12 93 ARG A N 1
ATOM 710 C CA . ARG A 1 93 ? 9.682 2.352 21.499 1.00 69.12 93 ARG A CA 1
ATOM 711 C C . ARG A 1 93 ? 10.790 2.983 22.337 1.00 69.12 93 ARG A C 1
ATOM 713 O O . ARG A 1 93 ? 10.803 4.199 22.465 1.00 69.12 93 ARG A O 1
ATOM 720 N N . LEU A 1 94 ? 11.749 2.180 22.800 1.00 76.06 94 LEU A N 1
ATOM 721 C CA . LEU A 1 94 ? 12.961 2.665 23.470 1.00 76.06 94 LEU A CA 1
ATOM 722 C C . LEU A 1 94 ? 13.752 3.631 22.574 1.00 76.06 94 LEU A C 1
ATOM 724 O O . LEU A 1 94 ? 14.127 4.707 23.022 1.00 76.06 94 LEU A O 1
ATOM 728 N N . TRP A 1 95 ? 13.905 3.301 21.287 1.00 72.75 95 TRP A N 1
ATOM 729 C CA . TRP A 1 95 ? 14.539 4.181 20.300 1.00 72.75 95 TRP A CA 1
ATOM 730 C C . TRP A 1 95 ? 13.779 5.499 20.068 1.00 72.75 95 TRP A C 1
ATOM 732 O O . TRP A 1 95 ? 14.386 6.556 19.923 1.00 72.75 95 TRP A O 1
ATOM 742 N N . ASN A 1 96 ? 12.444 5.467 20.035 1.00 72.75 96 ASN A N 1
ATOM 743 C CA . ASN A 1 96 ? 11.645 6.691 19.920 1.00 72.75 96 ASN A CA 1
ATOM 744 C C . ASN A 1 96 ? 11.770 7.572 21.175 1.00 72.75 96 ASN A C 1
ATOM 746 O O . ASN A 1 96 ? 11.878 8.790 21.055 1.00 72.75 96 ASN A O 1
ATOM 750 N N . LEU A 1 97 ? 11.772 6.967 22.367 1.00 69.62 97 LEU A N 1
ATOM 751 C CA . LEU A 1 97 ? 11.872 7.679 23.645 1.00 69.62 97 LEU A CA 1
ATOM 752 C C . LEU A 1 97 ? 13.258 8.298 23.857 1.00 69.62 97 LEU A C 1
ATOM 754 O O . LEU A 1 97 ? 13.339 9.446 24.285 1.00 69.62 97 LEU A O 1
ATOM 758 N N . SER A 1 98 ? 14.336 7.615 23.456 1.00 71.25 98 SER A N 1
ATOM 759 C CA . SER A 1 98 ? 15.697 8.169 23.542 1.00 71.25 98 SER A CA 1
ATOM 760 C C . SER A 1 98 ? 15.877 9.451 22.721 1.00 71.25 98 SER A C 1
ATOM 762 O O . SER A 1 98 ? 16.780 10.238 22.982 1.00 71.25 98 SER A O 1
ATOM 764 N N . ARG A 1 99 ? 15.026 9.679 21.713 1.00 68.94 99 ARG A N 1
ATOM 765 C CA . ARG A 1 99 ? 15.034 10.901 20.895 1.00 68.94 99 ARG A CA 1
ATOM 766 C C . ARG A 1 99 ? 14.238 12.054 21.510 1.00 68.94 99 ARG A C 1
ATOM 768 O O . ARG A 1 99 ? 14.392 13.178 21.052 1.00 68.94 99 ARG A O 1
ATOM 775 N N . LEU A 1 100 ? 13.400 11.784 22.512 1.00 59.53 100 LEU A N 1
ATOM 776 C CA . LEU A 1 100 ? 12.608 12.796 23.220 1.00 59.53 100 LEU A CA 1
ATOM 777 C C . LEU A 1 100 ? 13.352 13.381 24.429 1.00 59.53 100 LEU A C 1
ATOM 779 O O . LEU A 1 100 ? 13.080 14.513 24.813 1.00 59.53 100 LEU A O 1
ATOM 783 N N . GLU A 1 101 ? 14.301 12.641 25.009 1.00 60.28 101 GLU A N 1
ATOM 784 C CA . GLU A 1 101 ? 15.088 13.098 26.167 1.00 60.28 101 GLU A CA 1
ATOM 785 C C . GLU A 1 101 ? 16.178 14.117 25.798 1.00 60.28 101 GLU A C 1
ATOM 787 O O . GLU A 1 101 ? 16.604 14.913 26.635 1.00 60.28 101 GLU A O 1
ATOM 792 N N . VAL A 1 102 ? 16.604 14.153 24.534 1.00 54.25 102 VAL A N 1
ATOM 793 C CA . VAL A 1 102 ? 17.558 15.154 24.048 1.00 54.25 102 VAL A CA 1
ATOM 794 C C . VAL A 1 102 ? 16.777 16.382 23.595 1.00 54.25 102 VAL A C 1
ATOM 796 O O . VAL A 1 102 ? 16.319 16.449 22.455 1.00 54.25 102 VAL A O 1
ATOM 799 N N . GLY A 1 103 ? 16.613 17.336 24.515 1.00 56.19 103 GLY A N 1
ATOM 800 C CA . GLY A 1 103 ? 15.899 18.604 24.340 1.00 56.19 103 GLY A CA 1
ATOM 801 C C . GLY A 1 103 ? 16.274 19.361 23.065 1.00 56.19 103 GLY A C 1
ATOM 802 O O . GLY A 1 103 ? 17.120 20.250 23.064 1.00 56.19 103 GLY A O 1
ATOM 803 N N . SER A 1 104 ? 15.594 19.027 21.978 1.00 45.62 104 SER A N 1
ATOM 804 C CA . SER A 1 104 ? 15.685 19.697 20.694 1.00 45.62 104 SER A CA 1
ATOM 805 C C . SER A 1 104 ? 14.282 19.739 20.107 1.00 45.62 104 SER A C 1
ATOM 807 O O . SER A 1 104 ? 13.564 18.744 20.030 1.00 45.62 104 SER A O 1
ATOM 809 N N . THR A 1 105 ? 13.854 20.954 19.793 1.00 51.84 105 THR A N 1
ATOM 810 C CA . THR A 1 105 ? 12.576 21.279 19.165 1.00 51.84 105 THR A CA 1
ATOM 811 C C . THR A 1 105 ? 12.323 20.387 17.945 1.00 51.84 105 THR A C 1
ATOM 813 O O . THR A 1 105 ? 13.264 20.164 17.178 1.00 51.84 105 THR A O 1
ATOM 816 N N . PRO A 1 106 ? 11.087 19.911 17.705 1.00 43.00 106 PRO A N 1
ATOM 817 C CA . PRO A 1 106 ? 10.790 19.052 16.568 1.00 43.00 106 PRO A CA 1
ATOM 818 C C . PRO A 1 106 ? 10.801 19.878 15.278 1.00 43.00 106 PRO A C 1
ATOM 820 O O . PRO A 1 106 ? 9.774 20.345 14.795 1.00 43.00 106 PRO A O 1
ATOM 823 N N . SER A 1 107 ? 11.984 20.069 14.704 1.00 42.75 107 SER A N 1
ATOM 824 C CA . SER A 1 107 ? 12.134 20.430 13.302 1.00 42.75 107 SER A CA 1
ATOM 825 C C . SER A 1 107 ? 12.035 19.136 12.504 1.00 42.75 107 SER A C 1
ATOM 827 O O . SER A 1 107 ? 12.985 18.358 12.428 1.00 42.75 107 SER A O 1
ATOM 829 N N . PHE A 1 108 ? 10.851 18.865 11.958 1.00 44.66 108 PHE A N 1
ATOM 830 C CA . PHE A 1 108 ? 10.658 17.767 11.020 1.00 44.66 108 PHE A CA 1
ATOM 831 C C . PHE A 1 108 ? 11.450 18.058 9.741 1.00 44.66 108 PHE A C 1
ATOM 833 O O . PHE A 1 108 ? 10.993 18.794 8.873 1.00 44.66 108 PHE A O 1
ATOM 840 N N . PHE A 1 109 ? 12.627 17.453 9.620 1.00 40.03 109 PHE A N 1
ATOM 841 C CA . PHE A 1 109 ? 13.289 17.242 8.340 1.00 40.03 109 PHE A CA 1
ATOM 842 C C . PHE A 1 109 ? 13.458 15.739 8.150 1.00 40.03 109 PHE A C 1
ATOM 844 O O . PHE A 1 109 ? 14.165 15.080 8.911 1.00 40.03 109 PHE A O 1
ATOM 851 N N . THR A 1 110 ? 12.787 15.189 7.139 1.00 38.47 110 THR A N 1
ATOM 852 C CA . THR A 1 110 ? 13.184 13.905 6.564 1.00 38.47 110 THR A CA 1
ATOM 853 C C . THR A 1 110 ? 14.171 14.211 5.445 1.00 38.47 110 THR A C 1
ATOM 855 O O . THR A 1 110 ? 13.820 14.839 4.452 1.00 38.47 110 THR A O 1
ATOM 858 N N . SER A 1 111 ? 15.430 13.834 5.650 1.00 34.22 111 SER A N 1
ATOM 859 C CA . SER A 1 111 ? 16.450 13.790 4.607 1.00 34.22 111 SER A CA 1
ATOM 860 C C . SER A 1 111 ? 16.595 12.327 4.218 1.00 34.22 111 SER A C 1
ATOM 862 O O . SER A 1 111 ? 17.014 11.519 5.046 1.00 34.22 111 SER A O 1
ATOM 864 N N . ALA A 1 112 ? 16.213 11.985 2.993 1.00 42.84 112 ALA A N 1
ATOM 865 C CA . ALA A 1 112 ? 16.577 10.720 2.372 1.00 42.84 112 ALA A CA 1
ATOM 866 C C . ALA A 1 112 ? 17.772 10.999 1.453 1.00 42.84 112 ALA A C 1
ATOM 868 O O . ALA A 1 112 ? 17.744 11.978 0.705 1.00 42.84 112 ALA A O 1
ATOM 869 N N . TYR A 1 113 ? 18.827 10.198 1.604 1.00 37.78 113 TYR A N 1
ATOM 870 C CA . TYR A 1 113 ? 19.886 10.080 0.603 1.00 37.78 113 TYR A CA 1
ATOM 871 C C . TYR A 1 113 ? 19.345 9.394 -0.647 1.00 37.78 113 TYR A C 1
ATOM 873 O O . TYR A 1 113 ? 18.486 8.498 -0.474 1.00 37.78 113 TYR A O 1
#

pLDDT: mean 79.44, std 20.43, range [34.22, 97.56]